Protein AF-A0A6A5S728-F1 (afdb_monomer_lite)

Secondary structure (DSSP, 8-state):
--------EEEEEE-SSSS-EEEEEEE---SSPPP--GGGSTTTTPPPHHHHHHHHHHHHTT--HHHHHHHHHHH-TT----HHHHHHHHHHHHHHHTTT--HHHHHHHHHHT--

Foldseek 3Di:
DPPPVFPWDKDWDQDPPDNDIDIDTPDDDGPDDDDPDPLVDVVLQDDDPVLLVLLLVVLVVVHQLVVSVVVVCVVPVPHSHDSVNSVVSSVVSVCVVCVNPDPVVVVVVVVVVPD

Structure (mmCIF, N/CA/C/O backbone):
data_AF-A0A6A5S728-F1
#
_entry.id   AF-A0A6A5S728-F1
#
loop_
_atom_site.group_PDB
_atom_site.id
_atom_site.type_symbol
_atom_site.labe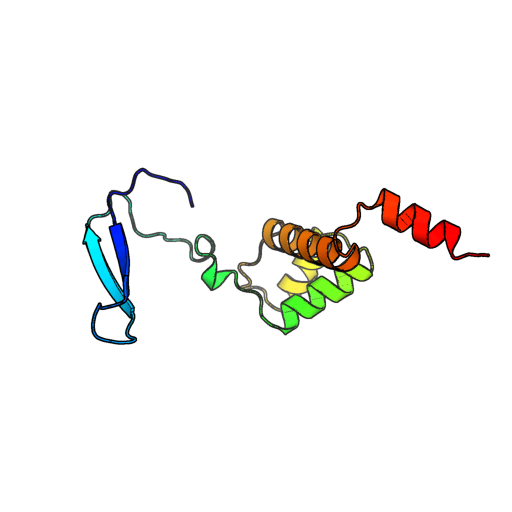l_atom_id
_atom_site.label_alt_id
_atom_site.label_comp_id
_atom_site.label_asym_id
_atom_site.label_entity_id
_atom_site.label_seq_id
_atom_site.pdbx_PDB_ins_code
_atom_site.Cartn_x
_atom_site.Cartn_y
_atom_site.Cartn_z
_atom_site.occupancy
_atom_site.B_iso_or_equiv
_atom_site.auth_seq_id
_atom_site.auth_comp_id
_atom_site.auth_asym_id
_atom_site.auth_atom_id
_atom_site.pdbx_PDB_model_num
ATOM 1 N N . THR A 1 1 ? -11.394 5.458 3.356 1.00 48.38 1 THR A N 1
ATOM 2 C CA . THR A 1 1 ? -12.471 5.014 4.264 1.00 48.38 1 THR A CA 1
ATOM 3 C C . THR A 1 1 ? -13.689 5.857 3.970 1.00 48.38 1 THR A C 1
ATOM 5 O O . THR A 1 1 ? -13.550 7.064 3.829 1.00 48.38 1 THR A O 1
ATOM 8 N N . ARG A 1 2 ? -14.855 5.242 3.755 1.00 52.72 2 ARG A N 1
ATOM 9 C CA . ARG A 1 2 ? -16.100 5.995 3.563 1.00 52.72 2 ARG A CA 1
ATOM 10 C C . ARG A 1 2 ? -16.467 6.573 4.930 1.00 52.72 2 ARG A C 1
ATOM 12 O O . ARG A 1 2 ? -16.747 5.797 5.836 1.00 52.72 2 ARG A O 1
ATOM 19 N N . SER A 1 3 ? -16.371 7.886 5.115 1.00 64.94 3 SER A N 1
ATOM 20 C CA . SER A 1 3 ? -16.715 8.523 6.391 1.00 64.94 3 SER A CA 1
ATOM 21 C C . SER A 1 3 ? -18.226 8.425 6.603 1.00 64.94 3 SER A C 1
ATOM 23 O O . SER A 1 3 ? -18.978 9.197 6.025 1.00 64.94 3 SER A O 1
ATOM 25 N N . THR A 1 4 ? -18.687 7.452 7.391 1.00 79.25 4 THR A N 1
ATOM 26 C CA . THR A 1 4 ? -20.115 7.256 7.720 1.00 79.25 4 THR A CA 1
ATOM 27 C C . THR A 1 4 ? -20.558 8.061 8.944 1.00 79.25 4 THR A C 1
ATOM 29 O O . THR A 1 4 ? -21.595 7.768 9.532 1.00 79.25 4 THR A O 1
ATOM 32 N N . GLY A 1 5 ? -19.741 9.021 9.392 1.00 85.62 5 GLY A N 1
ATOM 33 C CA . GLY A 1 5 ? -19.965 9.713 10.663 1.00 85.62 5 GLY A CA 1
ATOM 34 C C . GLY A 1 5 ? -19.976 8.757 11.860 1.00 85.62 5 GLY A C 1
ATOM 35 O O . GLY A 1 5 ? -20.774 8.934 12.771 1.00 85.62 5 GLY A O 1
ATOM 36 N N . CYS A 1 6 ? -19.150 7.703 11.828 1.00 88.00 6 CYS A N 1
ATOM 37 C CA . CYS A 1 6 ? -19.083 6.717 12.906 1.00 88.00 6 CYS A CA 1
ATOM 38 C C . CYS A 1 6 ? -18.659 7.389 14.227 1.00 88.00 6 CYS A C 1
ATOM 40 O O . CYS A 1 6 ? -17.645 8.093 14.222 1.00 88.00 6 CYS A O 1
ATOM 42 N N . PRO A 1 7 ? -19.393 7.182 15.341 1.00 92.56 7 PRO A N 1
ATOM 43 C CA . PRO A 1 7 ? -19.077 7.812 16.622 1.00 92.56 7 PRO A CA 1
ATOM 44 C C . PRO A 1 7 ? -17.902 7.139 17.348 1.00 92.56 7 PRO A C 1
ATOM 46 O O . PRO A 1 7 ? -17.410 7.687 18.336 1.00 92.56 7 PRO A O 1
ATOM 49 N N . PHE A 1 8 ? -17.435 5.982 16.859 1.00 92.44 8 PHE A N 1
ATOM 50 C CA . PHE A 1 8 ? -16.273 5.275 17.386 1.00 92.44 8 PHE A CA 1
ATOM 51 C C . PHE A 1 8 ? -15.057 6.200 17.485 1.00 92.44 8 PHE A C 1
ATOM 53 O O . PHE A 1 8 ? -14.657 6.844 16.510 1.00 92.44 8 PHE A O 1
ATOM 60 N N . LYS A 1 9 ? -14.433 6.228 18.664 1.00 92.81 9 LYS A N 1
ATOM 61 C CA . LYS A 1 9 ? -13.311 7.118 18.956 1.00 92.81 9 LYS A CA 1
ATOM 62 C C . LYS A 1 9 ? -12.240 6.403 19.762 1.00 92.81 9 LYS A C 1
ATOM 64 O O . LYS A 1 9 ? -12.447 6.034 20.917 1.00 92.81 9 LYS A O 1
ATOM 69 N N . LEU A 1 10 ? -11.065 6.287 19.154 1.00 94.06 10 LEU A N 1
ATOM 70 C CA . LEU A 1 10 ? -9.866 5.701 19.738 1.00 94.06 10 LEU A CA 1
ATOM 71 C C . LEU A 1 10 ? -8.795 6.783 19.872 1.00 94.06 10 LEU A C 1
ATOM 73 O O . LEU A 1 10 ? -8.526 7.507 18.915 1.00 94.06 10 LEU A O 1
ATOM 77 N N . VAL A 1 11 ? -8.195 6.904 21.053 1.00 94.19 11 VAL A N 1
ATOM 78 C CA . VAL A 1 11 ? -7.176 7.914 21.346 1.00 94.19 11 VAL A CA 1
ATOM 79 C C . VAL A 1 11 ? -5.889 7.227 21.774 1.00 94.19 11 VAL A C 1
ATOM 81 O O . VAL A 1 11 ? -5.900 6.298 22.580 1.00 94.19 11 VAL A O 1
ATOM 84 N N . ILE A 1 12 ? -4.776 7.701 21.222 1.00 94.62 12 ILE A N 1
ATOM 85 C CA . ILE A 1 12 ? -3.425 7.311 21.616 1.00 94.62 12 ILE A CA 1
ATOM 86 C C . ILE A 1 12 ? -2.793 8.513 22.300 1.00 94.62 12 ILE A C 1
ATOM 88 O O . ILE A 1 12 ? -2.739 9.595 21.717 1.00 94.62 12 ILE A O 1
ATOM 92 N N . PHE A 1 13 ? -2.313 8.334 23.525 1.00 92.75 13 PHE A N 1
ATOM 93 C CA . PHE A 1 13 ? -1.625 9.387 24.263 1.00 92.75 13 PHE A CA 1
ATOM 94 C C . PHE A 1 13 ? -0.435 8.831 25.038 1.00 92.75 13 PHE A C 1
ATOM 96 O O . PHE A 1 13 ? -0.410 7.668 25.441 1.00 92.75 13 PHE A O 1
ATOM 103 N N . ARG A 1 14 ? 0.579 9.672 25.236 1.00 92.69 14 ARG A N 1
ATOM 104 C CA . ARG A 1 14 ? 1.765 9.328 26.022 1.00 92.69 14 ARG A CA 1
ATOM 105 C C . ARG A 1 14 ? 1.484 9.599 27.495 1.00 92.69 14 ARG A C 1
ATOM 107 O O . ARG A 1 14 ? 0.916 10.640 27.832 1.00 92.69 14 ARG A O 1
ATOM 114 N N . THR A 1 15 ? 1.839 8.668 28.374 1.00 88.69 15 THR A N 1
ATOM 115 C CA . THR A 1 1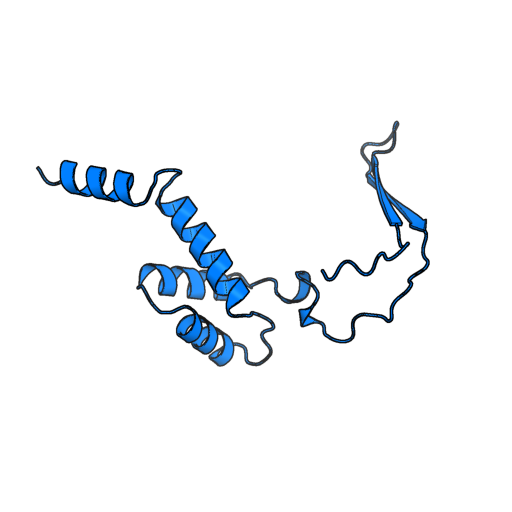5 ? 1.641 8.868 29.813 1.00 88.69 15 THR A CA 1
ATOM 116 C C . THR A 1 15 ? 2.625 9.917 30.334 1.00 88.69 15 THR A C 1
ATOM 118 O O . THR A 1 15 ? 3.764 9.999 29.884 1.00 88.69 15 THR A O 1
ATOM 121 N N . LYS A 1 16 ? 2.192 10.763 31.278 1.00 82.31 16 LYS A N 1
ATOM 122 C CA . LYS A 1 16 ? 3.019 11.881 31.773 1.00 82.31 16 LYS A CA 1
ATOM 123 C C . LYS A 1 16 ? 4.299 11.425 32.486 1.00 82.31 16 LYS A C 1
ATOM 125 O O . LYS A 1 16 ? 5.282 12.155 32.484 1.00 82.31 16 LYS A O 1
ATOM 130 N N . HIS A 1 17 ? 4.279 10.234 33.084 1.00 80.25 17 HIS A N 1
ATOM 131 C CA . HIS A 1 17 ? 5.358 9.721 33.939 1.00 80.25 17 HIS A CA 1
ATOM 132 C C . HIS A 1 17 ? 6.041 8.466 33.387 1.00 80.25 17 HIS A C 1
ATOM 134 O O . HIS A 1 17 ? 6.958 7.943 34.010 1.00 80.25 17 HIS A O 1
ATOM 140 N N . GLY A 1 18 ? 5.611 7.971 32.227 1.00 66.31 18 GLY A N 1
ATOM 141 C CA . GLY A 1 18 ? 6.189 6.796 31.597 1.00 66.31 18 GLY A CA 1
ATOM 142 C C . GLY A 1 18 ? 6.524 7.105 30.153 1.00 66.31 18 GLY A C 1
ATOM 143 O O . GLY A 1 18 ? 5.774 7.782 29.454 1.00 66.31 18 GLY A O 1
ATOM 144 N N . ASN A 1 19 ? 7.623 6.554 29.650 1.00 82.19 19 ASN A N 1
AT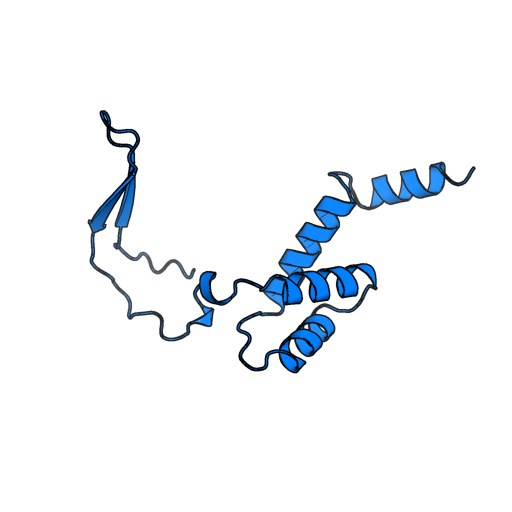OM 145 C CA . ASN A 1 19 ? 7.918 6.583 28.220 1.00 82.19 19 ASN A CA 1
ATOM 146 C C . ASN A 1 19 ? 6.995 5.629 27.421 1.00 82.19 19 ASN A C 1
ATOM 148 O O . ASN A 1 19 ? 7.414 4.990 26.462 1.00 82.19 19 ASN A O 1
ATOM 152 N N . GLN A 1 20 ? 5.747 5.482 27.867 1.00 91.81 20 GLN A N 1
ATOM 153 C CA . GLN A 1 20 ? 4.784 4.497 27.410 1.00 91.81 20 GLN A CA 1
ATOM 154 C C . GLN A 1 20 ? 3.640 5.193 26.677 1.00 91.81 20 GLN A C 1
ATOM 156 O O . GLN A 1 20 ? 3.136 6.242 27.091 1.00 91.81 20 GLN A O 1
ATOM 161 N N . TRP A 1 21 ? 3.218 4.572 25.584 1.00 93.38 21 TRP A N 1
ATOM 162 C CA . TRP A 1 21 ? 2.024 4.955 24.847 1.00 93.38 21 TRP A CA 1
ATOM 163 C C . TRP A 1 21 ? 0.834 4.164 25.381 1.00 93.38 21 TRP A C 1
ATOM 165 O O . TRP A 1 21 ? 0.909 2.942 25.503 1.00 93.38 21 TRP A O 1
ATOM 175 N N . LYS A 1 22 ? -0.264 4.855 25.689 1.00 92.69 22 LYS A N 1
ATOM 176 C CA . LYS A 1 22 ? -1.534 4.243 26.081 1.00 92.69 22 LYS A CA 1
ATOM 177 C C . LYS A 1 22 ? -2.557 4.427 24.965 1.00 92.69 22 LYS A C 1
ATOM 179 O O . LYS A 1 22 ? -2.652 5.498 24.365 1.00 92.69 22 LYS A O 1
ATOM 184 N N . LEU A 1 23 ? -3.314 3.365 24.711 1.00 95.00 23 LEU A N 1
ATOM 185 C CA . LEU A 1 23 ? -4.439 3.330 23.787 1.00 95.00 23 LEU A CA 1
ATOM 186 C C . LEU A 1 23 ? -5.739 3.271 24.596 1.00 95.00 23 LEU A C 1
ATOM 188 O O . LEU A 1 23 ? -5.874 2.419 25.472 1.00 95.00 23 LEU A O 1
ATOM 192 N N . GLU A 1 24 ? -6.692 4.154 24.309 1.00 94.88 24 GLU A N 1
ATOM 193 C CA . GLU A 1 24 ? -7.967 4.218 25.025 1.00 94.88 24 GLU A CA 1
ATOM 194 C C . GLU A 1 24 ? -9.137 4.465 24.069 1.00 94.88 24 GLU A C 1
ATOM 196 O O . GLU A 1 24 ? -9.119 5.400 23.266 1.00 94.88 24 GLU A O 1
ATOM 201 N N . ALA A 1 25 ? -10.166 3.618 24.147 1.00 94.12 25 ALA A N 1
ATOM 202 C CA . ALA A 1 25 ? -11.406 3.805 23.400 1.00 94.12 25 ALA A CA 1
ATOM 203 C C . ALA A 1 25 ? -12.343 4.729 24.193 1.00 94.12 25 ALA A C 1
ATOM 205 O O . ALA A 1 25 ? -12.941 4.295 25.174 1.00 94.12 25 ALA A O 1
ATOM 206 N N . GLN A 1 26 ? -12.463 5.989 23.763 1.00 93.62 26 GLN A N 1
ATOM 207 C CA . GLN A 1 26 ? -13.381 6.971 24.357 1.00 93.62 26 GLN A CA 1
ATOM 208 C C . GLN A 1 26 ? -14.841 6.688 23.992 1.00 93.62 26 GLN A C 1
ATOM 210 O O . GLN A 1 26 ? -15.731 6.937 24.796 1.00 93.62 26 GLN A O 1
ATOM 215 N N . ASN A 1 27 ? -15.085 6.171 22.786 1.00 93.00 27 ASN A N 1
ATOM 216 C CA . ASN A 1 27 ? -16.395 5.687 22.365 1.00 93.00 27 ASN A CA 1
ATOM 217 C C . ASN A 1 27 ? -16.213 4.383 21.577 1.00 93.00 27 ASN A C 1
ATOM 219 O O . ASN A 1 27 ? -15.408 4.337 20.643 1.00 93.00 27 ASN A O 1
ATOM 223 N N . LYS A 1 28 ? -16.926 3.331 21.988 1.00 92.50 28 LYS A N 1
ATOM 224 C CA . LYS A 1 28 ? -16.856 1.982 21.410 1.00 92.50 28 LYS A CA 1
ATOM 225 C C . LYS A 1 28 ? -18.013 1.680 20.451 1.00 92.50 28 LYS A C 1
ATOM 227 O O . LYS A 1 28 ? -17.982 0.641 19.799 1.00 92.50 28 LYS A O 1
ATOM 232 N N . ASP A 1 29 ? -19.002 2.564 20.360 1.00 92.19 29 ASP A N 1
ATOM 233 C CA . ASP A 1 29 ? -20.192 2.341 19.550 1.00 92.19 29 ASP A CA 1
ATOM 234 C C . ASP A 1 29 ? -19.900 2.547 18.064 1.00 92.19 29 ASP A C 1
ATOM 236 O O . ASP A 1 29 ? -19.185 3.465 17.651 1.00 92.19 29 ASP A O 1
ATOM 240 N N . HIS A 1 30 ? -20.509 1.696 17.244 1.00 90.12 30 HIS A N 1
ATOM 241 C CA . HIS A 1 30 ? -20.450 1.775 15.793 1.00 90.12 30 HIS A CA 1
ATOM 242 C C . HIS A 1 30 ? -21.857 1.981 15.234 1.00 90.12 30 HIS A C 1
ATOM 244 O O . HIS A 1 30 ? -22.802 1.318 15.648 1.00 90.12 30 HIS A O 1
ATOM 250 N N . ASN A 1 31 ? -21.989 2.870 14.248 1.00 91.19 31 ASN A N 1
ATOM 251 C CA . ASN A 1 31 ? -23.250 3.101 13.533 1.00 91.19 31 ASN A CA 1
ATOM 252 C C . ASN A 1 31 ? -23.340 2.320 12.210 1.00 91.19 31 ASN A C 1
ATOM 254 O O . ASN A 1 31 ? -24.184 2.609 11.364 1.00 91.19 31 ASN A O 1
ATOM 258 N N . HIS A 1 32 ? -22.429 1.373 11.995 1.00 85.62 32 HIS A N 1
ATOM 259 C CA . HIS A 1 32 ? -22.344 0.591 10.774 1.00 85.62 32 HIS A CA 1
ATOM 260 C C . HIS A 1 32 ? -21.923 -0.850 11.086 1.00 85.62 32 HIS A C 1
ATOM 262 O O . HIS A 1 32 ? -21.229 -1.087 12.079 1.00 85.62 32 HIS A O 1
ATOM 268 N N . PRO A 1 33 ? -22.273 -1.813 10.217 1.00 83.75 33 PRO A N 1
ATOM 269 C CA . PRO A 1 33 ? -21.775 -3.174 10.328 1.00 83.75 33 PRO A CA 1
ATOM 270 C C . PRO A 1 33 ? -20.253 -3.238 10.200 1.00 83.75 33 PRO A C 1
ATOM 272 O O . PRO A 1 33 ? -19.608 -2.364 9.608 1.00 83.75 33 PRO A O 1
ATOM 275 N N . TRP A 1 34 ? -19.688 -4.327 10.704 1.00 81.44 34 TRP A N 1
ATOM 276 C CA . TRP A 1 34 ? -18.300 -4.696 10.479 1.00 81.44 34 TRP A CA 1
ATOM 277 C C . TRP A 1 34 ? -18.026 -4.764 8.975 1.00 81.44 34 TRP A C 1
ATOM 279 O O . TRP A 1 34 ? -18.858 -5.198 8.177 1.00 81.44 34 TRP A O 1
ATOM 289 N N . SER A 1 35 ? -16.842 -4.326 8.570 1.00 79.94 35 SER A N 1
ATOM 290 C CA . SER A 1 35 ? -16.397 -4.464 7.188 1.00 79.94 35 SER A CA 1
ATOM 291 C C . SER A 1 35 ? -16.276 -5.944 6.811 1.00 79.94 35 SER A C 1
ATOM 293 O O . SER A 1 35 ? -15.438 -6.646 7.373 1.00 79.94 35 SER A O 1
ATOM 295 N N . ILE A 1 36 ? -17.060 -6.394 5.836 1.00 78.19 36 ILE A N 1
ATOM 296 C CA . ILE A 1 36 ? -17.029 -7.791 5.374 1.00 78.19 36 ILE A CA 1
ATOM 297 C C . ILE A 1 36 ? -15.816 -8.043 4.468 1.00 78.19 36 ILE A C 1
ATOM 299 O O . ILE A 1 36 ? -15.203 -9.103 4.496 1.00 78.19 36 ILE A O 1
ATOM 303 N N . ASN A 1 37 ? -15.444 -7.051 3.660 1.00 79.75 37 ASN A N 1
ATOM 304 C CA . ASN A 1 37 ? -14.394 -7.206 2.663 1.00 79.75 37 ASN A CA 1
ATOM 305 C C . ASN A 1 37 ? -13.028 -6.810 3.245 1.00 79.75 37 ASN A C 1
ATOM 307 O O . ASN A 1 37 ? -12.783 -5.630 3.487 1.00 79.75 37 ASN A O 1
ATOM 311 N N . SER A 1 38 ? -12.120 -7.774 3.415 1.00 78.94 38 SER A N 1
ATOM 312 C CA . SER A 1 38 ? -10.738 -7.546 3.871 1.00 78.94 38 SER A CA 1
ATOM 313 C C . SER A 1 38 ? -10.005 -6.514 3.014 1.00 78.94 38 SER A C 1
ATOM 315 O O . SER A 1 38 ? -9.216 -5.725 3.538 1.00 78.94 38 SER A O 1
ATOM 317 N N . SER A 1 39 ? -10.338 -6.417 1.722 1.00 77.12 39 SER A N 1
ATOM 318 C CA . SER A 1 39 ? -9.761 -5.400 0.858 1.00 77.12 39 SER A CA 1
ATOM 319 C C 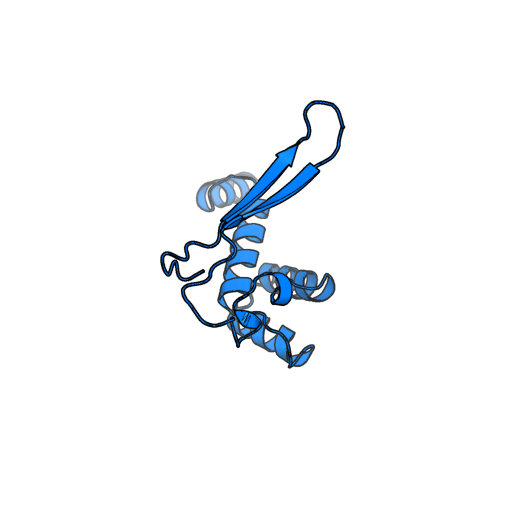. SER A 1 39 ? -10.037 -4.001 1.386 1.00 77.12 39 SER A C 1
ATOM 321 O O . SER A 1 39 ? -9.201 -3.153 1.167 1.00 77.12 39 SER A O 1
ATOM 323 N N . VAL A 1 40 ? -11.098 -3.673 2.130 1.00 79.12 40 VAL A N 1
ATOM 324 C CA . VAL A 1 40 ? -11.291 -2.279 2.589 1.00 79.12 40 VAL A CA 1
ATOM 325 C C . VAL A 1 40 ? -10.222 -1.790 3.575 1.00 79.12 40 VAL A C 1
ATOM 327 O O . VAL A 1 40 ? -10.067 -0.576 3.727 1.00 79.12 40 VAL A O 1
ATOM 330 N N . HIS A 1 41 ? -9.437 -2.691 4.175 1.00 80.88 41 HIS A N 1
ATOM 331 C CA . HIS A 1 41 ? -8.360 -2.322 5.092 1.00 80.88 41 HIS A CA 1
ATOM 332 C C . HIS A 1 41 ? -7.000 -2.312 4.405 1.00 80.88 41 HIS A C 1
ATOM 334 O O . HIS A 1 41 ? -6.563 -3.290 3.800 1.00 80.88 41 HIS A O 1
ATOM 340 N N . ASN A 1 42 ? -6.268 -1.214 4.584 1.00 79.88 42 ASN A N 1
ATOM 341 C CA . ASN A 1 42 ? -4.937 -1.039 3.999 1.00 79.88 42 ASN A CA 1
ATOM 342 C C . ASN A 1 42 ? -3.919 -2.088 4.473 1.00 79.88 42 ASN A C 1
ATOM 344 O O . ASN A 1 42 ? -2.981 -2.382 3.735 1.00 79.88 42 ASN A O 1
ATOM 348 N N . VAL A 1 43 ? -4.100 -2.652 5.674 1.00 84.06 43 VAL A N 1
ATOM 349 C CA . VAL A 1 43 ? -3.217 -3.692 6.229 1.00 84.06 43 VAL A CA 1
ATOM 350 C C . VAL A 1 43 ? -3.184 -4.919 5.320 1.00 84.06 43 VAL A C 1
ATOM 352 O O . VAL A 1 43 ? -2.101 -5.412 5.022 1.00 84.06 43 VAL A O 1
ATOM 355 N N . TYR A 1 44 ? -4.336 -5.345 4.795 1.00 83.12 44 TYR A N 1
ATOM 356 C CA . TYR A 1 44 ? -4.419 -6.506 3.905 1.00 83.12 44 TYR A CA 1
ATOM 357 C C . TYR A 1 44 ? -4.014 -6.195 2.456 1.00 83.12 44 TYR A C 1
ATOM 359 O O . TYR A 1 44 ? -3.780 -7.104 1.672 1.00 83.12 44 TYR A O 1
ATOM 367 N N . ARG A 1 45 ? -3.868 -4.913 2.090 1.00 84.81 45 ARG A N 1
ATOM 368 C CA . ARG A 1 45 ? -3.300 -4.488 0.793 1.00 84.81 45 ARG A CA 1
ATOM 369 C C . ARG A 1 45 ? -1.800 -4.195 0.864 1.00 84.81 45 ARG A C 1
ATOM 371 O O . ARG A 1 45 ? -1.232 -3.582 -0.052 1.00 84.81 45 ARG A O 1
ATOM 378 N N . ARG A 1 46 ? -1.154 -4.520 1.986 1.00 86.19 46 ARG A N 1
ATOM 379 C CA . ARG A 1 46 ? 0.268 -4.251 2.174 1.00 86.19 46 ARG A CA 1
ATOM 380 C C . ARG A 1 46 ? 1.063 -5.198 1.283 1.00 86.19 46 ARG A C 1
ATOM 382 O O . ARG A 1 46 ? 0.963 -6.407 1.400 1.00 86.19 46 ARG A O 1
ATOM 389 N N . ARG A 1 47 ? 1.863 -4.613 0.396 1.00 89.94 47 ARG A N 1
ATOM 390 C CA . ARG A 1 47 ? 2.670 -5.355 -0.577 1.00 89.94 47 ARG A CA 1
ATOM 391 C C . ARG A 1 47 ? 3.850 -6.019 0.121 1.00 89.94 47 ARG A C 1
ATOM 393 O O . ARG A 1 47 ? 4.529 -5.349 0.916 1.00 89.94 47 ARG A O 1
ATOM 400 N N . THR A 1 48 ? 4.116 -7.271 -0.225 1.00 90.50 48 THR A N 1
ATOM 401 C CA . THR A 1 48 ? 5.325 -7.989 0.192 1.00 90.50 48 THR A CA 1
ATOM 402 C C . THR A 1 48 ? 6.578 -7.338 -0.415 1.00 90.50 48 THR A C 1
ATOM 404 O O . THR A 1 48 ? 6.467 -6.526 -1.342 1.00 90.50 48 THR A O 1
ATOM 407 N N . PRO A 1 49 ? 7.785 -7.627 0.105 1.00 91.56 49 PRO A N 1
ATOM 408 C CA . PRO A 1 49 ? 9.029 -7.175 -0.516 1.00 91.56 49 PRO A CA 1
ATOM 409 C C . PRO A 1 49 ? 9.137 -7.574 -1.997 1.00 91.56 49 PRO A C 1
ATOM 411 O O . PRO A 1 49 ? 9.350 -6.694 -2.824 1.00 91.56 49 PRO A O 1
ATOM 414 N N . ALA A 1 50 ? 8.850 -8.836 -2.335 1.00 90.56 50 ALA A N 1
ATOM 415 C CA . ALA A 1 50 ? 8.872 -9.333 -3.715 1.00 90.56 50 ALA A CA 1
ATOM 416 C C . ALA A 1 50 ? 7.903 -8.564 -4.633 1.00 90.56 50 ALA A C 1
ATOM 418 O O . ALA A 1 50 ? 8.288 -8.059 -5.682 1.00 90.56 50 ALA A O 1
ATOM 419 N N . GLN A 1 51 ? 6.659 -8.342 -4.191 1.00 92.06 51 GLN A N 1
ATOM 420 C CA . GLN A 1 51 ? 5.686 -7.559 -4.964 1.00 92.06 51 GLN A CA 1
ATOM 421 C C . GLN A 1 51 ? 6.142 -6.111 -5.189 1.00 92.06 51 GLN A C 1
ATOM 423 O O . GLN A 1 51 ? 5.813 -5.502 -6.206 1.00 92.06 51 GLN A O 1
ATOM 428 N N . LYS A 1 52 ? 6.873 -5.513 -4.237 1.00 92.69 52 LYS A N 1
ATOM 429 C CA . LYS A 1 52 ? 7.422 -4.160 -4.419 1.00 92.69 52 LYS A CA 1
ATOM 430 C C . LYS A 1 52 ? 8.508 -4.143 -5.487 1.00 92.69 52 LYS A C 1
ATOM 432 O O . LYS A 1 52 ? 8.508 -3.204 -6.274 1.00 92.69 52 LYS A O 1
ATOM 437 N N . GLU A 1 53 ? 9.372 -5.150 -5.504 1.00 93.44 53 GLU A N 1
ATOM 438 C CA . GLU A 1 53 ? 10.444 -5.300 -6.488 1.00 93.44 53 GLU A CA 1
ATOM 439 C C . GLU A 1 53 ? 9.883 -5.486 -7.901 1.00 93.44 53 GLU A C 1
ATOM 441 O O . GLU A 1 53 ? 10.267 -4.751 -8.808 1.00 93.44 53 GLU A O 1
ATOM 446 N N . VAL A 1 54 ? 8.878 -6.354 -8.071 1.00 94.12 54 VAL A N 1
ATOM 447 C CA . VAL A 1 54 ? 8.167 -6.533 -9.351 1.00 94.12 54 VAL A CA 1
ATOM 448 C C . VAL A 1 54 ? 7.566 -5.213 -9.836 1.00 94.12 54 VAL A C 1
ATOM 450 O O . VAL A 1 54 ? 7.767 -4.816 -10.985 1.00 94.12 54 VAL A O 1
ATOM 453 N N . ILE A 1 55 ? 6.862 -4.482 -8.960 1.00 94.00 55 ILE A N 1
ATOM 454 C CA . ILE A 1 55 ? 6.287 -3.178 -9.325 1.00 94.00 55 ILE A CA 1
ATOM 455 C C . ILE A 1 55 ? 7.380 -2.197 -9.733 1.00 94.00 55 ILE A C 1
ATOM 457 O O . ILE A 1 55 ? 7.184 -1.447 -10.684 1.00 94.00 55 ILE A O 1
ATOM 461 N N . GLU A 1 56 ? 8.490 -2.158 -9.007 1.00 94.44 56 GLU A N 1
ATOM 462 C CA . GLU A 1 56 ? 9.584 -1.226 -9.249 1.00 94.44 56 GLU A CA 1
ATOM 463 C C . GLU A 1 56 ? 10.292 -1.514 -10.576 1.00 94.44 56 GLU A C 1
ATOM 465 O O . GLU A 1 56 ? 10.305 -0.642 -11.445 1.00 94.44 56 GLU A O 1
ATOM 470 N N . SER A 1 57 ? 10.731 -2.756 -10.786 1.00 94.62 57 SER A N 1
ATOM 471 C CA . SER A 1 57 ? 11.332 -3.233 -12.037 1.00 94.62 57 SER A CA 1
ATOM 472 C C . SER A 1 57 ? 10.441 -2.943 -13.251 1.00 94.62 57 SER A C 1
ATOM 474 O O . SER A 1 57 ? 10.850 -2.266 -14.197 1.00 94.62 57 SER A O 1
ATOM 476 N N . MET A 1 58 ? 9.166 -3.342 -13.197 1.00 95.44 58 MET A N 1
ATOM 477 C CA . MET A 1 58 ? 8.239 -3.122 -14.310 1.00 95.44 58 MET A CA 1
ATOM 478 C C . MET A 1 58 ? 7.873 -1.641 -14.503 1.00 95.44 58 MET A C 1
ATOM 480 O O . MET A 1 58 ? 7.491 -1.234 -15.601 1.00 95.44 58 MET A O 1
ATOM 484 N N . THR A 1 59 ? 7.969 -0.818 -13.453 1.00 93.88 59 THR A N 1
ATOM 485 C CA . THR A 1 59 ? 7.769 0.634 -13.568 1.00 93.88 59 THR A CA 1
ATOM 486 C C . THR A 1 59 ? 8.923 1.286 -14.315 1.00 93.88 59 THR A C 1
ATOM 488 O O . THR A 1 59 ? 8.651 2.088 -15.208 1.00 93.88 59 THR A O 1
ATOM 491 N N . TYR A 1 60 ? 10.171 0.922 -14.002 1.00 91.31 60 TYR A N 1
ATOM 492 C CA . TYR A 1 60 ? 11.345 1.397 -14.741 1.00 91.31 60 TYR A CA 1
ATOM 493 C C . TYR A 1 60 ? 11.327 0.930 -16.200 1.00 91.31 60 TYR A C 1
ATOM 495 O O . TYR A 1 60 ? 11.633 1.712 -17.091 1.00 91.31 60 TYR A O 1
ATOM 503 N N . ALA A 1 61 ? 10.846 -0.287 -16.465 1.00 92.81 61 ALA A N 1
ATOM 504 C CA . ALA A 1 61 ? 10.637 -0.797 -17.822 1.00 92.81 61 ALA A CA 1
ATOM 505 C C . ALA A 1 61 ? 9.442 -0.157 -18.571 1.00 92.81 61 ALA A C 1
ATOM 507 O O . ALA A 1 61 ? 9.096 -0.585 -19.670 1.00 92.81 61 ALA A O 1
ATOM 508 N N . GLY A 1 62 ? 8.754 0.832 -17.986 1.00 91.62 62 GLY A N 1
ATOM 509 C CA . GLY A 1 62 ? 7.660 1.550 -18.649 1.00 91.62 62 GLY A CA 1
ATOM 510 C C . GLY A 1 62 ? 6.361 0.749 -18.822 1.00 91.62 62 GLY A C 1
ATOM 511 O O . GLY A 1 62 ? 5.435 1.212 -19.490 1.00 91.62 62 GLY A O 1
ATOM 512 N N . VAL A 1 63 ? 6.237 -0.424 -18.193 1.00 95.69 63 VAL A N 1
ATOM 513 C CA . VAL A 1 63 ? 5.079 -1.322 -18.347 1.00 95.69 63 VAL A CA 1
ATOM 514 C C . VAL A 1 63 ? 3.801 -0.663 -17.821 1.00 95.69 63 VAL A C 1
ATOM 516 O O . VAL A 1 63 ? 3.850 0.126 -16.879 1.00 95.69 63 VAL A O 1
ATOM 519 N N . ARG A 1 64 ? 2.623 -0.959 -18.385 1.00 93.44 64 ARG A N 1
ATOM 520 C CA . ARG A 1 64 ? 1.363 -0.331 -17.942 1.00 93.44 64 ARG A CA 1
ATOM 521 C C . ARG A 1 64 ? 0.902 -0.871 -16.576 1.00 93.44 64 ARG A C 1
ATOM 523 O O . ARG A 1 64 ? 1.031 -2.068 -16.328 1.00 93.44 64 ARG A O 1
ATOM 530 N N . PRO A 1 65 ? 0.265 -0.054 -15.708 1.00 93.25 65 PRO A N 1
ATOM 531 C CA . PRO A 1 65 ? -0.183 -0.487 -14.377 1.00 93.25 65 PRO A CA 1
ATOM 532 C C . PRO A 1 65 ? -1.042 -1.760 -14.361 1.00 93.25 65 PRO A C 1
ATOM 534 O O . PRO A 1 65 ? -0.869 -2.597 -13.482 1.00 93.25 65 PRO A O 1
ATOM 537 N N . MET A 1 66 ? -1.931 -1.932 -15.345 1.00 95.12 66 MET A N 1
ATOM 538 C CA . MET A 1 66 ? -2.779 -3.128 -15.456 1.00 95.12 66 MET A CA 1
ATOM 539 C C . MET A 1 66 ? -1.980 -4.399 -15.766 1.00 95.12 66 MET A C 1
ATOM 541 O O . MET A 1 66 ? -2.323 -5.468 -15.279 1.00 95.12 66 MET A O 1
ATOM 545 N N . GLN A 1 67 ? -0.895 -4.289 -16.534 1.00 95.62 67 GLN A N 1
ATOM 546 C CA . GLN A 1 67 ? -0.017 -5.424 -16.829 1.00 95.62 67 GLN A CA 1
ATOM 547 C C . GLN A 1 67 ? 0.837 -5.795 -15.612 1.00 95.62 67 GLN A C 1
ATOM 549 O O . GLN A 1 67 ? 1.043 -6.974 -15.351 1.00 95.62 67 GLN A O 1
ATOM 554 N N . ILE A 1 68 ? 1.269 -4.799 -14.830 1.00 95.69 68 ILE A N 1
ATOM 555 C CA . ILE A 1 68 ? 1.933 -5.033 -13.538 1.00 95.69 68 ILE A CA 1
ATOM 556 C C . ILE A 1 68 ? 0.977 -5.749 -12.577 1.00 95.69 68 ILE A C 1
ATOM 558 O O . ILE A 1 68 ? 1.375 -6.700 -11.914 1.00 95.69 68 ILE A O 1
ATOM 562 N N . LEU A 1 69 ? -0.295 -5.333 -12.527 1.00 95.38 69 LEU A N 1
ATOM 563 C CA . LEU A 1 69 ? -1.301 -6.004 -11.701 1.00 95.38 69 LEU A CA 1
ATOM 564 C C . LEU A 1 69 ? -1.467 -7.467 -12.102 1.00 95.38 69 LEU A C 1
ATOM 566 O O . LEU A 1 69 ? -1.444 -8.334 -11.238 1.00 95.38 69 LEU A O 1
ATOM 570 N N . ALA A 1 70 ? -1.586 -7.729 -13.403 1.00 95.38 70 ALA A N 1
ATOM 571 C CA . ALA A 1 70 ? -1.726 -9.081 -13.925 1.00 95.38 70 ALA A CA 1
ATOM 572 C C . ALA A 1 70 ? -0.500 -9.958 -13.618 1.00 95.38 70 ALA A C 1
ATOM 574 O O . ALA A 1 70 ? -0.658 -11.143 -13.341 1.00 95.38 70 ALA A O 1
ATOM 575 N N . ALA A 1 71 ? 0.712 -9.392 -13.641 1.00 94.75 71 ALA A N 1
ATOM 576 C CA . ALA A 1 71 ? 1.924 -10.112 -13.249 1.00 94.75 71 ALA A CA 1
ATOM 577 C C . ALA A 1 71 ? 1.885 -10.509 -11.766 1.00 94.75 71 ALA A C 1
ATOM 579 O O . ALA A 1 71 ? 2.093 -11.673 -11.445 1.00 94.75 71 ALA A O 1
ATOM 580 N N . ILE A 1 72 ? 1.509 -9.578 -10.884 1.00 94.44 72 ILE A N 1
ATOM 581 C CA . ILE A 1 72 ? 1.362 -9.855 -9.447 1.00 94.44 72 ILE A CA 1
ATOM 582 C C . ILE A 1 72 ? 0.273 -10.906 -9.198 1.00 94.44 72 ILE A C 1
ATOM 584 O O . ILE A 1 72 ? 0.489 -11.828 -8.426 1.00 94.44 72 ILE A O 1
ATOM 588 N N . GLN A 1 7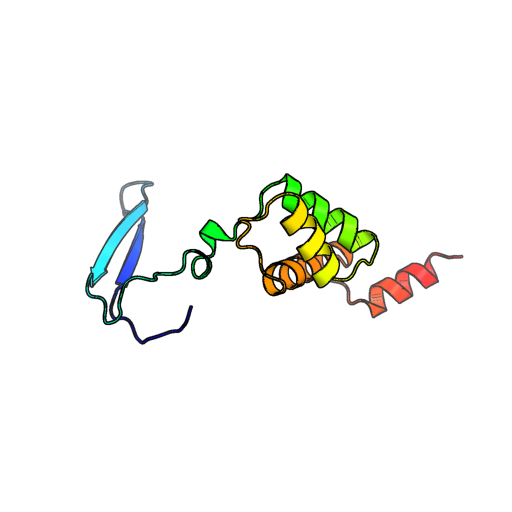3 ? -0.877 -10.795 -9.867 1.00 94.50 73 GLN A N 1
ATOM 589 C CA . GLN A 1 73 ? -1.986 -11.748 -9.733 1.00 94.50 73 GLN A CA 1
ATOM 590 C C . GLN A 1 73 ? -1.644 -13.148 -10.251 1.00 94.50 73 GLN A C 1
ATOM 592 O O . GLN A 1 73 ? -2.241 -14.130 -9.820 1.00 94.50 73 GLN A O 1
ATOM 597 N N . ARG A 1 74 ? -0.698 -13.257 -11.191 1.00 93.94 74 ARG A N 1
ATOM 598 C CA . ARG A 1 74 ? -0.211 -14.551 -11.674 1.00 93.94 74 ARG A CA 1
ATOM 599 C C . ARG A 1 74 ? 0.619 -15.273 -10.612 1.00 93.94 74 ARG A C 1
ATOM 601 O O . ARG A 1 74 ? 0.545 -16.493 -10.535 1.00 93.94 74 ARG A O 1
ATOM 608 N N . GLU A 1 75 ? 1.398 -14.530 -9.833 1.00 90.62 75 GLU A N 1
ATOM 609 C CA . GLU A 1 75 ? 2.217 -15.068 -8.738 1.00 90.62 75 GLU A CA 1
ATOM 610 C C . GLU A 1 75 ? 1.405 -15.275 -7.449 1.00 90.62 75 GLU A C 1
ATOM 612 O O . GLU A 1 75 ? 1.657 -16.218 -6.707 1.00 90.62 75 GLU A O 1
ATOM 617 N N . ASP A 1 76 ? 0.422 -14.408 -7.197 1.00 90.44 76 ASP A N 1
ATOM 618 C CA . ASP A 1 76 ? -0.432 -14.393 -6.008 1.00 90.44 76 ASP A CA 1
ATOM 619 C C . ASP A 1 76 ? -1.885 -14.096 -6.418 1.00 90.44 76 ASP A C 1
ATOM 621 O O . ASP A 1 76 ? -2.294 -12.936 -6.533 1.00 90.44 76 ASP A O 1
ATOM 625 N N . GLN A 1 77 ? -2.667 -15.151 -6.672 1.00 88.75 77 GLN A N 1
ATOM 626 C CA . GLN A 1 77 ? -4.061 -15.031 -7.126 1.00 88.75 77 GLN A CA 1
ATOM 627 C C . GLN A 1 77 ? -4.982 -14.410 -6.068 1.00 88.75 77 GLN A C 1
ATOM 629 O O . GLN A 1 77 ? -5.944 -13.728 -6.424 1.00 88.75 77 GLN A O 1
ATOM 634 N N . ASP A 1 78 ? -4.656 -14.579 -4.785 1.00 88.44 78 ASP A N 1
ATOM 635 C CA . ASP A 1 78 ? -5.441 -14.071 -3.655 1.00 88.44 78 ASP A CA 1
ATOM 636 C C . ASP A 1 78 ? -5.057 -12.633 -3.267 1.00 88.44 78 ASP A C 1
ATOM 638 O O . ASP A 1 78 ? -5.536 -12.076 -2.270 1.00 88.44 78 ASP A O 1
ATOM 642 N N . THR A 1 79 ? -4.198 -11.993 -4.065 1.00 89.00 79 THR A N 1
ATOM 643 C CA . THR A 1 79 ? -3.726 -10.644 -3.793 1.00 89.00 79 THR A CA 1
ATOM 644 C C . THR A 1 79 ? -4.873 -9.630 -3.738 1.00 89.00 79 THR A C 1
ATOM 646 O O . THR A 1 79 ? -5.676 -9.472 -4.659 1.00 89.00 79 THR A O 1
ATOM 649 N N . LEU A 1 80 ? -4.908 -8.835 -2.668 1.00 90.38 80 LEU A N 1
ATOM 650 C CA . LEU A 1 80 ? -5.860 -7.724 -2.514 1.00 90.38 80 LEU A CA 1
ATOM 651 C C . LEU A 1 80 ? -5.307 -6.402 -3.072 1.00 90.38 80 LEU A C 1
ATOM 653 O O . LEU A 1 80 ? -5.837 -5.312 -2.812 1.00 90.38 80 LEU A O 1
ATOM 657 N N . ILE A 1 81 ? -4.198 -6.468 -3.811 1.00 90.56 81 ILE A N 1
ATOM 658 C CA . ILE A 1 81 ? -3.608 -5.311 -4.472 1.00 90.56 81 ILE A CA 1
ATOM 659 C C . ILE A 1 81 ? -4.525 -4.871 -5.618 1.00 90.56 81 ILE A C 1
ATOM 661 O O . ILE A 1 81 ? -4.901 -5.660 -6.472 1.00 90.56 81 ILE A O 1
ATOM 665 N N . SER A 1 82 ? -4.863 -3.581 -5.664 1.00 89.88 82 SER A N 1
ATOM 666 C CA . SER A 1 82 ? -5.643 -2.994 -6.754 1.00 89.88 82 SER A CA 1
ATOM 667 C C . SER A 1 82 ? -4.775 -2.205 -7.741 1.00 89.88 82 SER A C 1
ATOM 669 O O . SER A 1 82 ? -3.645 -1.815 -7.442 1.00 89.88 82 SER A O 1
ATOM 671 N N . ALA A 1 83 ? -5.330 -1.858 -8.903 1.00 90.06 83 ALA A N 1
ATOM 672 C CA . ALA A 1 83 ? -4.667 -0.963 -9.854 1.00 90.06 83 ALA A CA 1
ATOM 673 C C . ALA A 1 83 ? -4.313 0.401 -9.225 1.00 90.06 83 ALA A C 1
ATOM 675 O O . ALA A 1 83 ? -3.225 0.931 -9.447 1.00 90.06 83 ALA A O 1
ATOM 676 N N . THR A 1 84 ? -5.185 0.939 -8.360 1.00 90.12 84 THR A N 1
ATOM 677 C CA . THR A 1 84 ? -4.926 2.177 -7.605 1.00 90.12 84 THR A CA 1
ATOM 678 C C . THR A 1 84 ? -3.662 2.063 -6.762 1.00 90.12 84 THR A C 1
ATOM 680 O O . THR A 1 84 ? -2.839 2.977 -6.757 1.00 90.12 84 THR A O 1
ATOM 683 N N . ASN A 1 85 ? -3.469 0.921 -6.096 1.00 90.88 85 ASN A N 1
ATOM 684 C CA . ASN A 1 85 ? -2.266 0.662 -5.319 1.00 90.88 85 ASN A CA 1
ATOM 685 C C . ASN A 1 85 ? -1.018 0.765 -6.214 1.00 90.88 85 ASN A C 1
ATOM 687 O O . ASN A 1 85 ? -0.032 1.402 -5.834 1.00 90.88 85 ASN A O 1
ATOM 691 N N . ILE A 1 86 ? -1.039 0.166 -7.401 1.00 93.69 86 ILE A N 1
ATOM 692 C CA . ILE A 1 86 ? 0.098 0.221 -8.329 1.00 93.69 86 ILE A CA 1
ATOM 693 C C . ILE A 1 86 ? 0.355 1.660 -8.777 1.00 93.69 86 ILE A C 1
ATOM 695 O O . ILE A 1 86 ? 1.486 2.131 -8.667 1.00 93.69 86 ILE A O 1
ATOM 699 N N . CYS A 1 87 ? -0.680 2.399 -9.180 1.00 91.75 87 CYS A N 1
ATOM 700 C CA . CYS A 1 87 ? -0.552 3.803 -9.576 1.00 91.75 87 CYS A CA 1
ATOM 701 C C . CYS A 1 87 ? 0.058 4.678 -8.468 1.00 91.75 87 CYS A C 1
ATOM 703 O O . CYS A 1 87 ? 0.977 5.450 -8.737 1.00 91.75 87 CYS A O 1
ATOM 705 N N . SER A 1 88 ? -0.376 4.524 -7.211 1.00 91.50 88 SER A N 1
ATOM 706 C CA . SER A 1 88 ? 0.212 5.257 -6.080 1.00 91.50 88 SER A CA 1
ATOM 707 C C . SER A 1 88 ? 1.689 4.918 -5.868 1.00 91.50 88 SER A C 1
ATOM 709 O O . SER A 1 88 ? 2.494 5.807 -5.603 1.00 91.50 88 SER A O 1
ATOM 711 N N . LYS A 1 89 ? 2.072 3.642 -6.009 1.00 92.25 89 LYS A N 1
ATOM 712 C CA . LYS A 1 89 ? 3.471 3.220 -5.858 1.00 92.25 89 LYS A CA 1
ATOM 713 C C . LYS A 1 89 ? 4.343 3.759 -6.994 1.00 92.25 89 LYS A C 1
ATOM 715 O O . LYS A 1 89 ? 5.438 4.234 -6.718 1.00 92.25 89 LYS A O 1
ATOM 720 N N . ARG A 1 90 ? 3.843 3.766 -8.232 1.00 92.81 90 ARG A N 1
ATOM 721 C CA . ARG A 1 90 ? 4.520 4.394 -9.379 1.00 92.81 90 ARG A CA 1
ATOM 722 C C . ARG A 1 90 ? 4.742 5.880 -9.172 1.00 92.81 90 ARG A C 1
ATOM 724 O O . ARG A 1 90 ? 5.833 6.366 -9.436 1.00 92.81 90 ARG A O 1
ATOM 731 N N . LYS A 1 91 ? 3.720 6.590 -8.684 1.00 90.69 91 LYS A N 1
ATOM 732 C CA . LYS A 1 91 ? 3.839 8.012 -8.356 1.00 90.69 91 LYS A CA 1
ATOM 733 C C . LYS A 1 91 ? 4.980 8.235 -7.359 1.00 90.69 91 LYS A C 1
ATOM 735 O O . LYS A 1 91 ? 5.842 9.057 -7.632 1.00 90.69 91 LYS A O 1
ATOM 740 N N . ALA A 1 92 ? 5.045 7.432 -6.296 1.00 91.00 92 ALA A N 1
ATOM 741 C CA . ALA A 1 92 ? 6.123 7.509 -5.310 1.00 91.00 92 ALA A CA 1
ATOM 742 C C . ALA A 1 92 ? 7.510 7.151 -5.883 1.00 91.00 92 ALA A C 1
ATOM 744 O O . ALA A 1 92 ? 8.499 7.762 -5.497 1.00 91.00 92 ALA A O 1
ATOM 745 N N . ILE A 1 93 ? 7.608 6.170 -6.790 1.00 90.31 93 ILE A N 1
ATOM 746 C CA . ILE A 1 93 ? 8.870 5.842 -7.485 1.00 90.31 93 ILE A CA 1
ATOM 747 C C . ILE A 1 93 ? 9.319 7.031 -8.337 1.00 90.31 93 ILE A C 1
ATOM 749 O O . ILE A 1 93 ? 10.466 7.451 -8.246 1.00 90.31 93 ILE A O 1
ATOM 753 N N . ARG A 1 94 ? 8.400 7.624 -9.106 1.00 87.44 94 ARG A N 1
ATOM 754 C CA . ARG A 1 94 ? 8.691 8.793 -9.937 1.00 87.44 94 ARG A CA 1
ATOM 755 C C . ARG A 1 94 ? 9.111 10.001 -9.100 1.00 87.44 94 ARG A C 1
ATOM 757 O O . ARG A 1 94 ? 10.074 10.657 -9.450 1.00 87.44 94 ARG A O 1
ATOM 764 N N . GLU A 1 95 ? 8.424 10.281 -7.995 1.00 88.38 95 GLU A N 1
ATOM 765 C CA . GLU A 1 95 ? 8.794 11.373 -7.078 1.00 88.38 95 GLU A CA 1
ATOM 766 C C . GLU A 1 95 ? 10.202 11.190 -6.503 1.00 88.38 95 GLU A C 1
ATOM 768 O O . GLU A 1 95 ? 10.958 12.154 -6.424 1.00 88.38 95 GLU A O 1
ATOM 773 N N . LYS A 1 96 ? 10.576 9.952 -6.155 1.00 87.81 96 LYS A N 1
ATOM 774 C CA . LYS A 1 96 ? 11.942 9.633 -5.725 1.00 87.81 96 LYS A CA 1
ATOM 775 C C . LYS A 1 96 ? 12.959 9.824 -6.844 1.00 87.81 96 LYS A C 1
ATOM 777 O O . LYS A 1 96 ? 14.002 10.412 -6.596 1.00 87.81 96 LYS A O 1
ATOM 782 N N . HIS A 1 97 ? 12.650 9.348 -8.049 1.00 83.94 97 HIS A N 1
ATOM 783 C CA . HIS A 1 97 ? 13.531 9.472 -9.211 1.00 83.94 97 HIS A CA 1
ATOM 784 C C . HIS A 1 97 ? 13.788 10.935 -9.581 1.00 83.94 97 HIS A C 1
ATOM 786 O O . HIS A 1 97 ? 14.916 11.320 -9.848 1.00 83.94 97 HIS A O 1
ATOM 792 N N . LEU A 1 98 ? 12.744 11.763 -9.545 1.00 84.56 98 LEU A N 1
ATOM 793 C CA . LEU A 1 98 ? 12.859 13.187 -9.839 1.00 84.56 98 LEU A CA 1
ATOM 794 C C . LEU A 1 98 ? 13.529 13.977 -8.702 1.00 84.56 98 LEU A C 1
ATOM 796 O O . LEU A 1 98 ? 13.829 15.150 -8.881 1.00 84.56 98 LEU A O 1
ATOM 800 N N . ASN A 1 99 ? 13.746 13.373 -7.527 1.00 84.62 99 ASN A N 1
ATOM 801 C CA . ASN A 1 99 ? 14.355 14.011 -6.357 1.00 84.62 99 ASN A CA 1
ATOM 802 C C . ASN A 1 99 ? 13.762 15.404 -6.032 1.00 84.62 99 ASN A C 1
ATOM 804 O O . ASN A 1 99 ? 14.478 16.347 -5.704 1.00 84.62 99 ASN A O 1
ATOM 808 N N . GLY A 1 100 ? 12.440 15.546 -6.176 1.00 79.62 100 GLY A N 1
ATOM 809 C CA . GLY A 1 100 ? 11.719 16.808 -5.959 1.00 79.62 100 GLY A CA 1
ATOM 810 C C . GLY A 1 100 ? 11.663 17.767 -7.156 1.00 79.62 100 GLY A C 1
ATOM 811 O O . GLY A 1 100 ? 10.957 18.768 -7.068 1.00 79.62 100 GLY A O 1
ATOM 812 N N . ARG A 1 101 ? 12.333 17.457 -8.271 1.00 81.25 101 ARG A N 1
ATOM 813 C CA . ARG A 1 101 ? 12.254 18.211 -9.531 1.00 81.25 101 ARG A CA 1
ATOM 814 C C . ARG A 1 101 ? 10.972 17.885 -10.296 1.00 81.25 101 ARG A C 1
ATOM 816 O O . ARG A 1 101 ? 10.347 16.834 -10.123 1.00 81.25 101 ARG A O 1
ATOM 823 N N . SER A 1 102 ? 10.556 18.794 -11.161 1.00 85.44 102 SER A N 1
ATOM 824 C CA . SER A 1 102 ? 9.516 18.531 -12.146 1.00 85.44 102 SER A CA 1
ATOM 825 C C . SER A 1 102 ? 10.061 17.654 -13.284 1.00 85.44 102 SER A C 1
ATOM 827 O O . SER A 1 102 ? 11.257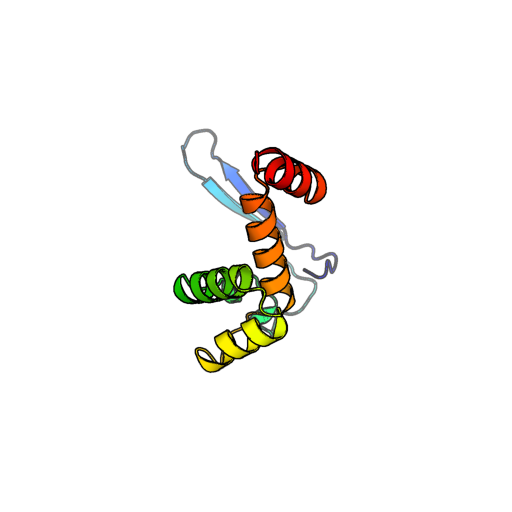 17.678 -13.571 1.00 85.44 102 SER A O 1
ATOM 829 N N . PRO A 1 103 ? 9.196 16.904 -13.993 1.00 82.88 103 PRO A N 1
ATOM 830 C CA . PRO A 1 103 ? 9.624 16.127 -15.156 1.00 82.88 103 PRO A CA 1
ATOM 831 C C . PRO A 1 103 ? 10.307 16.969 -16.242 1.00 82.88 103 PRO A C 1
ATOM 833 O O . PRO A 1 103 ? 11.155 16.454 -16.959 1.00 82.88 103 PRO A O 1
ATOM 836 N N . VAL A 1 104 ? 9.925 18.245 -16.369 1.00 87.56 104 VAL A N 1
ATOM 837 C CA . VAL A 1 104 ? 10.511 19.167 -17.348 1.00 87.56 104 VAL A CA 1
ATOM 838 C C . VAL A 1 104 ? 11.902 19.609 -16.909 1.00 87.56 104 VAL A C 1
ATOM 840 O O . VAL A 1 104 ? 12.805 19.598 -17.730 1.00 87.56 104 VAL A O 1
ATOM 843 N N . GLU A 1 105 ? 12.098 19.942 -15.631 1.00 85.31 105 GLU A N 1
ATOM 844 C CA . GLU A 1 105 ? 13.428 20.279 -15.099 1.00 85.31 105 GLU A CA 1
ATOM 845 C C . GLU A 1 105 ? 14.404 19.113 -15.272 1.00 85.31 105 GLU A C 1
ATOM 847 O O . GLU A 1 105 ? 15.480 19.312 -15.819 1.00 85.31 105 GLU A O 1
ATOM 852 N N . THR A 1 106 ? 14.003 17.886 -14.916 1.00 86.00 106 THR A N 1
ATOM 853 C CA . THR A 1 106 ? 14.845 16.699 -15.142 1.00 86.00 106 THR A CA 1
ATOM 854 C C . THR A 1 106 ? 15.168 16.498 -16.620 1.00 86.00 106 THR A C 1
ATOM 856 O O . THR A 1 106 ? 16.311 16.220 -16.956 1.00 86.00 106 THR A O 1
ATOM 859 N N . LEU A 1 107 ? 14.189 16.687 -17.512 1.00 86.38 107 LEU A N 1
ATOM 860 C CA . LEU A 1 107 ? 14.427 16.581 -18.951 1.00 86.38 107 LEU A CA 1
ATOM 861 C C . LEU A 1 107 ? 15.434 17.633 -19.443 1.00 86.38 107 LEU A C 1
ATOM 863 O O . LEU A 1 107 ? 16.279 17.321 -20.272 1.00 86.38 107 LEU A O 1
ATOM 867 N N . LEU A 1 108 ? 15.346 18.872 -18.956 1.00 90.25 108 LEU A N 1
ATOM 868 C CA . LEU A 1 108 ? 16.285 19.933 -19.323 1.00 90.25 108 LEU A CA 1
ATOM 869 C C . LEU A 1 108 ? 17.699 19.648 -18.798 1.00 90.25 108 LEU A C 1
ATOM 871 O O . LEU A 1 108 ? 18.657 19.847 -19.540 1.00 90.25 108 LEU A O 1
ATOM 875 N N . ASP A 1 109 ? 17.826 19.139 -17.570 1.00 87.12 109 ASP A N 1
ATOM 876 C CA . ASP A 1 109 ? 19.114 18.746 -16.987 1.00 87.12 109 ASP A CA 1
ATOM 877 C C . ASP A 1 109 ? 19.784 17.631 -17.811 1.00 87.12 109 ASP A C 1
ATOM 879 O O . ASP A 1 109 ? 20.960 17.745 -18.171 1.00 87.12 109 ASP A O 1
ATOM 883 N N . ASP A 1 110 ? 19.025 16.588 -18.167 1.00 86.19 110 ASP A N 1
ATOM 884 C CA . ASP A 1 110 ? 19.499 15.454 -18.973 1.00 86.19 110 ASP A CA 1
ATOM 885 C C . ASP A 1 110 ? 19.962 15.905 -20.369 1.00 86.19 110 ASP A C 1
ATOM 887 O O . ASP A 1 110 ? 20.961 15.412 -20.884 1.00 86.19 110 ASP A O 1
ATOM 891 N N . LEU A 1 111 ? 19.268 16.876 -20.975 1.00 89.94 111 LEU A N 1
ATOM 892 C CA . LEU A 1 111 ? 19.650 17.446 -22.273 1.00 89.94 111 LEU A CA 1
ATOM 893 C C . LEU A 1 111 ? 20.863 18.385 -22.174 1.00 89.94 111 LEU A C 1
ATOM 895 O O . LEU A 1 111 ? 21.635 18.492 -23.124 1.00 89.94 111 LEU A O 1
ATOM 899 N N . SER A 1 112 ? 21.040 19.065 -21.038 1.00 84.00 112 SER A N 1
ATOM 900 C CA . SER A 1 112 ? 22.184 19.957 -20.789 1.00 84.00 112 SER A CA 1
ATOM 901 C C . SER A 1 112 ? 23.477 19.226 -20.417 1.00 84.00 112 SER A C 1
ATOM 903 O O . SER A 1 112 ? 24.553 19.805 -20.493 1.00 84.00 112 SER A O 1
ATOM 905 N N . THR A 1 113 ? 23.380 17.959 -20.005 1.00 78.81 113 THR A N 1
ATOM 906 C CA . THR A 1 113 ? 24.528 17.114 -19.636 1.00 78.81 113 THR A CA 1
ATOM 907 C C . THR A 1 113 ? 25.066 16.283 -20.806 1.00 78.81 113 THR A C 1
ATOM 909 O O . THR A 1 113 ? 26.046 15.565 -20.636 1.00 78.81 113 THR A O 1
ATOM 912 N N . THR A 1 114 ? 24.456 16.393 -21.992 1.00 67.06 114 THR A N 1
ATOM 913 C CA . THR A 1 114 ? 24.869 15.726 -23.242 1.00 67.06 114 THR A CA 1
ATOM 914 C C . THR A 1 114 ? 25.868 16.511 -24.117 1.00 67.06 114 THR A C 1
ATOM 916 O O . THR A 1 114 ? 25.955 16.229 -25.312 1.00 67.06 114 THR A O 1
ATOM 919 N N . ASP A 1 115 ? 26.636 17.439 -23.537 1.00 50.25 115 ASP A N 1
ATOM 920 C CA . ASP A 1 115 ? 27.838 18.061 -24.141 1.00 50.25 115 ASP A CA 1
ATOM 921 C C . ASP A 1 115 ? 29.129 17.381 -23.644 1.00 50.25 115 ASP A C 1
ATOM 923 O O . ASP A 1 115 ? 30.058 17.184 -24.464 1.00 50.25 115 ASP A O 1
#

Organism: NCBI:txid706981

Radius of gyration: 20.99 Å; chains: 1; bounding box: 51×35×58 Å

Sequence (115 aa):
TRSTGCPFKLVIFRTKHGNQWKLEAQNKDHNHPWSINSSVHNVYRRRTPAQKEVIESMTYAGVRPMQILAAIQREDQDTLISATNICSKRKAIREKHLNGRSPVETLLDDLSTTD

pLDDT: mean 87.57, std 8.64, range [48.38, 95.69]